Protein AF-A0A5D2SZA3-F1 (afdb_monomer)

Solvent-accessible surface area (backbone atoms only — not comparable to full-atom values): 7286 Å² total; per-residue (Å²): 141,76,56,63,71,67,66,59,89,46,61,44,97,90,65,47,81,53,80,78,88,71,80,92,53,82,92,40,56,54,78,82,86,80,70,71,86,89,81,53,76,88,58,101,64,64,63,93,63,54,77,73,48,45,74,41,39,91,89,46,64,66,38,30,79,65,59,54,63,55,94,83,50,43,66,43,63,57,54,66,72,57,50,54,48,42,27,72,75,69,71,48,80,79,82,78,74,56,69,76,64,52,56,69,60,69,79,107

Structure (mmCIF, N/CA/C/O backbone):
data_AF-A0A5D2SZA3-F1
#
_entry.id   AF-A0A5D2SZA3-F1
#
loop_
_atom_site.group_PDB
_atom_site.id
_atom_site.type_symbol
_atom_site.label_atom_id
_atom_site.label_alt_id
_atom_site.label_comp_id
_atom_site.label_asym_id
_atom_site.label_entity_id
_atom_site.label_seq_id
_atom_site.pdbx_PDB_ins_code
_atom_site.Cartn_x
_atom_site.Cartn_y
_atom_site.Cartn_z
_atom_site.occupancy
_atom_site.B_iso_or_equiv
_atom_site.auth_seq_id
_atom_site.auth_comp_id
_atom_site.auth_asym_id
_atom_site.auth_atom_id
_atom_site.pdbx_PDB_model_num
ATOM 1 N N . MET A 1 1 ? 27.869 -2.941 -8.866 1.00 60.62 1 MET A N 1
ATOM 2 C CA . MET A 1 1 ? 27.316 -4.027 -9.708 1.00 60.62 1 MET A CA 1
ATOM 3 C C . MET A 1 1 ? 25.965 -4.411 -9.127 1.00 60.62 1 MET A C 1
ATOM 5 O O . MET A 1 1 ? 25.926 -4.753 -7.960 1.00 60.62 1 MET A O 1
ATOM 9 N N . GLY A 1 2 ? 24.871 -4.260 -9.877 1.00 76.81 2 GLY A N 1
ATOM 10 C CA . GLY A 1 2 ? 23.501 -4.458 -9.386 1.00 76.81 2 GLY A CA 1
ATOM 11 C C . GLY A 1 2 ? 22.478 -4.400 -10.526 1.00 76.81 2 GLY A C 1
ATOM 12 O O . GLY A 1 2 ? 22.870 -4.454 -11.703 1.00 76.81 2 GLY A O 1
ATOM 13 N N . ILE A 1 3 ? 2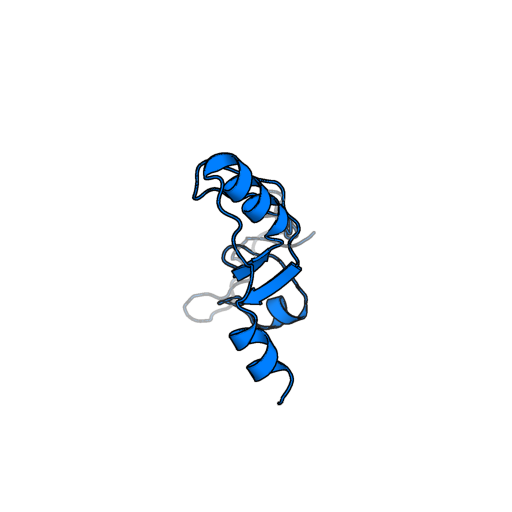1.192 -4.286 -10.175 1.00 84.81 3 ILE A N 1
ATOM 14 C CA . ILE A 1 3 ? 20.094 -4.033 -11.123 1.00 84.81 3 ILE A CA 1
ATOM 15 C C . ILE A 1 3 ? 20.410 -2.739 -11.890 1.00 84.81 3 ILE A C 1
ATOM 17 O O . ILE A 1 3 ? 20.889 -1.772 -11.300 1.00 84.81 3 ILE A O 1
ATOM 21 N N . SER A 1 4 ? 20.201 -2.736 -13.205 1.00 85.62 4 SER A N 1
ATOM 22 C CA . SER A 1 4 ? 20.501 -1.606 -14.093 1.00 85.62 4 SER A CA 1
ATOM 23 C C . SER A 1 4 ? 19.272 -1.287 -14.939 1.00 85.62 4 SER A C 1
ATOM 25 O O . SER A 1 4 ? 18.608 -2.207 -15.413 1.00 85.62 4 SER A O 1
ATOM 27 N N . HIS A 1 5 ? 18.968 -0.004 -15.122 1.00 86.56 5 HIS A N 1
ATOM 28 C CA . HIS A 1 5 ? 17.863 0.480 -15.957 1.00 86.56 5 HIS A CA 1
ATOM 29 C C . HIS A 1 5 ? 18.295 0.817 -17.398 1.00 86.56 5 HIS A C 1
ATOM 31 O O . HIS A 1 5 ? 17.512 1.374 -18.166 1.00 86.56 5 HIS A O 1
ATOM 37 N N . ASP A 1 6 ? 19.525 0.471 -17.792 1.00 84.88 6 ASP A N 1
ATOM 38 C CA . ASP A 1 6 ? 20.013 0.661 -19.159 1.00 84.88 6 ASP A CA 1
ATOM 39 C C . ASP A 1 6 ? 19.289 -0.257 -20.164 1.00 84.88 6 ASP A C 1
ATOM 41 O O . ASP A 1 6 ? 18.768 -1.311 -19.815 1.00 84.88 6 ASP A O 1
ATOM 45 N N . SER A 1 7 ? 19.267 0.114 -21.443 1.00 85.62 7 SER A N 1
ATOM 46 C CA . SER A 1 7 ? 18.635 -0.686 -22.504 1.00 85.62 7 SER A CA 1
ATOM 47 C C . SER A 1 7 ? 19.638 -1.458 -23.367 1.00 85.62 7 SER A C 1
ATOM 49 O O . SER A 1 7 ? 19.237 -2.073 -24.359 1.00 85.62 7 SER A O 1
ATOM 51 N N . MET A 1 8 ? 20.935 -1.446 -23.021 1.00 84.50 8 MET A N 1
ATOM 52 C CA . MET A 1 8 ? 21.988 -2.060 -23.844 1.00 84.50 8 MET A CA 1
ATOM 53 C C . MET A 1 8 ? 21.939 -3.587 -23.797 1.00 84.50 8 MET A C 1
ATOM 55 O O . MET A 1 8 ? 22.334 -4.239 -24.757 1.00 84.50 8 MET A O 1
ATOM 59 N N . HIS A 1 9 ? 21.421 -4.156 -22.705 1.00 84.38 9 HIS A N 1
ATOM 60 C CA . HIS A 1 9 ? 21.173 -5.593 -22.593 1.00 84.38 9 HIS A CA 1
ATOM 61 C C . HIS A 1 9 ? 19.919 -6.055 -23.363 1.00 84.38 9 HIS A C 1
ATOM 63 O O . HIS A 1 9 ? 19.752 -7.2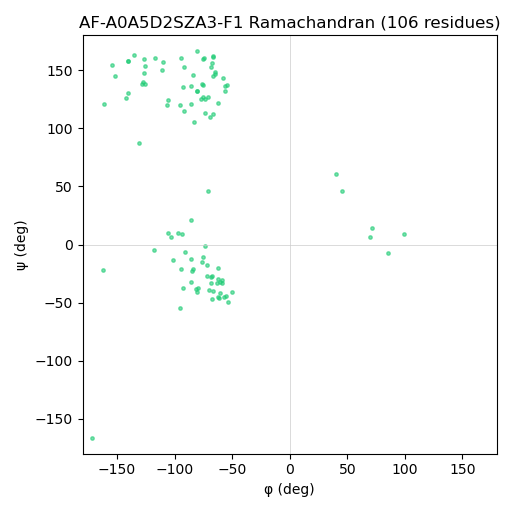52 -23.593 1.00 84.38 9 HIS A O 1
ATOM 69 N N . LYS A 1 10 ? 19.035 -5.131 -23.772 1.00 89.69 10 LYS A N 1
ATOM 70 C CA . LYS A 1 10 ? 17.827 -5.438 -24.555 1.00 89.69 10 LYS A CA 1
ATOM 71 C C . LYS A 1 10 ? 18.167 -5.525 -26.050 1.00 89.69 10 LYS A C 1
ATOM 73 O O . LYS A 1 10 ? 19.016 -4.781 -26.545 1.00 89.69 10 LYS A O 1
ATOM 78 N N . ARG A 1 11 ? 17.488 -6.412 -26.786 1.00 91.75 11 ARG A N 1
ATOM 79 C CA . ARG A 1 11 ? 17.639 -6.555 -28.250 1.00 91.75 11 ARG A CA 1
ATOM 80 C C . ARG A 1 11 ? 17.130 -5.315 -29.005 1.00 91.75 11 ARG A C 1
ATOM 82 O O . ARG A 1 11 ? 16.428 -4.473 -28.441 1.00 91.75 11 ARG A O 1
ATOM 89 N N . LEU A 1 12 ? 17.536 -5.174 -30.268 1.00 89.25 12 LEU A N 1
ATOM 90 C CA . LEU A 1 12 ? 16.954 -4.208 -31.211 1.00 89.25 12 LEU A CA 1
ATOM 91 C C . LEU A 1 12 ? 15.498 -4.582 -31.525 1.00 89.25 12 LEU A C 1
ATOM 93 O O . LEU A 1 12 ? 15.111 -5.734 -31.342 1.00 89.25 12 LEU A O 1
ATOM 97 N N . ALA A 1 13 ? 14.711 -3.632 -32.038 1.00 89.25 13 ALA A N 1
ATOM 98 C CA . ALA A 1 13 ? 13.337 -3.899 -32.479 1.00 89.25 13 ALA A CA 1
ATOM 99 C C . ALA A 1 13 ? 13.282 -4.970 -33.585 1.00 89.25 13 ALA A C 1
ATOM 101 O O . ALA A 1 13 ? 12.383 -5.799 -33.599 1.00 89.25 13 ALA A O 1
ATOM 102 N N . THR A 1 14 ? 14.310 -5.022 -34.438 1.00 93.38 14 THR A N 1
ATOM 103 C CA . THR A 1 14 ? 14.516 -6.064 -35.458 1.00 93.38 14 THR A CA 1
ATOM 104 C C . THR A 1 14 ? 14.971 -7.415 -34.884 1.00 93.38 14 THR A C 1
ATOM 106 O O . THR A 1 14 ? 15.210 -8.353 -35.632 1.00 93.38 14 THR A O 1
ATOM 109 N N . GLY A 1 15 ? 15.154 -7.531 -33.563 1.00 92.00 15 GLY A N 1
ATOM 110 C CA . GLY A 1 15 ? 15.604 -8.752 -32.885 1.00 92.00 15 GLY A CA 1
ATOM 111 C C . GLY A 1 15 ? 17.125 -8.944 -32.821 1.00 92.00 15 GLY A C 1
ATOM 112 O O . GLY A 1 15 ? 17.594 -9.836 -32.109 1.00 92.00 15 GLY A O 1
ATOM 113 N N . GLY A 1 16 ? 17.906 -8.089 -33.491 1.00 93.38 16 GLY A N 1
ATOM 114 C CA . GLY A 1 16 ? 19.371 -8.131 -33.474 1.00 93.38 16 GLY A CA 1
ATOM 115 C C . GLY A 1 16 ? 19.983 -7.849 -32.092 1.00 93.38 16 GLY A C 1
ATOM 116 O O . GLY A 1 16 ? 19.455 -7.065 -31.294 1.00 93.38 16 GLY A O 1
ATOM 117 N N . LYS A 1 17 ? 21.124 -8.483 -31.793 1.00 89.12 17 LYS A N 1
ATOM 118 C CA . LYS A 1 17 ? 21.870 -8.274 -30.540 1.00 89.12 17 LYS A CA 1
ATOM 119 C C . LYS A 1 17 ? 22.621 -6.937 -30.585 1.00 89.12 17 LYS A C 1
ATOM 121 O O . LYS A 1 17 ? 23.405 -6.700 -31.497 1.00 89.12 17 LYS A O 1
ATOM 126 N N . LYS A 1 18 ? 22.430 -6.080 -29.575 1.00 88.94 18 LYS A N 1
ATOM 127 C CA . LYS A 1 18 ? 23.209 -4.839 -29.419 1.00 88.94 18 LYS A CA 1
ATOM 128 C C . LYS A 1 18 ? 24.605 -5.148 -28.875 1.00 88.94 18 LYS A C 1
ATOM 130 O O . LYS A 1 18 ? 24.749 -5.945 -27.946 1.00 88.94 18 LYS A O 1
ATOM 135 N N . LYS A 1 19 ? 25.635 -4.494 -29.418 1.00 88.12 19 LYS A N 1
ATOM 136 C CA . LYS A 1 19 ? 27.000 -4.565 -28.878 1.00 88.12 19 LYS A CA 1
ATOM 137 C C . LYS A 1 19 ? 27.103 -3.686 -27.629 1.00 88.12 19 LYS A C 1
ATOM 139 O O . LYS A 1 19 ? 26.797 -2.496 -27.673 1.00 88.12 19 LYS A O 1
ATOM 144 N N . ALA A 1 20 ? 27.551 -4.264 -26.517 1.00 85.44 20 ALA A N 1
ATOM 145 C CA . ALA A 1 20 ? 27.847 -3.501 -25.309 1.00 85.44 20 ALA A CA 1
ATOM 146 C C . ALA A 1 20 ? 29.148 -2.708 -25.515 1.00 85.44 20 ALA A C 1
ATOM 148 O O . ALA A 1 20 ? 30.216 -3.294 -25.664 1.00 85.44 20 ALA A O 1
ATOM 149 N N . TRP A 1 21 ? 29.050 -1.380 -25.550 1.00 86.75 21 TRP A N 1
ATOM 150 C CA . TRP A 1 21 ? 30.177 -0.471 -25.814 1.00 86.75 21 TRP A CA 1
ATOM 151 C C . TRP A 1 21 ? 30.746 0.176 -24.544 1.00 86.75 21 TRP A C 1
ATOM 153 O O . TRP A 1 21 ? 31.834 0.743 -24.562 1.00 86.75 21 TRP A O 1
ATOM 163 N N . ARG A 1 22 ? 30.027 0.087 -23.420 1.00 88.38 22 ARG A N 1
ATOM 164 C CA . ARG A 1 22 ? 30.462 0.596 -22.114 1.00 88.38 22 ARG A CA 1
ATOM 165 C C . ARG A 1 22 ? 30.070 -0.356 -20.991 1.00 88.38 22 ARG A C 1
ATOM 167 O O . ARG A 1 22 ? 29.116 -1.123 -21.105 1.00 88.38 22 ARG A O 1
ATOM 174 N N . LYS A 1 23 ? 30.784 -0.250 -19.869 1.00 87.62 23 LYS A N 1
ATOM 175 C CA . LYS A 1 23 ? 30.427 -0.909 -18.603 1.00 87.62 23 LYS A CA 1
ATOM 176 C C . LYS A 1 23 ? 29.252 -0.183 -17.923 1.00 87.62 23 LYS A C 1
ATOM 178 O O . LYS A 1 23 ? 28.998 0.992 -18.202 1.00 87.62 23 LYS A O 1
ATOM 183 N N . LYS A 1 24 ? 28.561 -0.883 -17.012 1.00 87.19 24 LYS A N 1
ATOM 184 C CA . LYS A 1 24 ? 27.440 -0.352 -16.209 1.00 87.19 24 LYS A CA 1
ATOM 185 C C . LYS A 1 24 ? 27.852 0.923 -15.463 1.00 87.19 24 LYS A C 1
ATOM 187 O O . LYS A 1 24 ? 28.945 0.976 -14.900 1.00 87.19 24 LYS A O 1
ATOM 192 N N . ARG A 1 25 ? 26.981 1.937 -15.436 1.00 87.25 25 ARG A N 1
ATOM 193 C CA . ARG A 1 25 ? 27.263 3.241 -14.814 1.00 87.25 25 ARG A CA 1
ATOM 194 C C . ARG A 1 25 ? 26.427 3.459 -13.555 1.00 87.25 25 ARG A C 1
ATOM 196 O O . ARG A 1 25 ? 25.309 2.968 -13.450 1.00 87.25 25 ARG A O 1
ATOM 203 N N . LYS A 1 26 ? 26.970 4.228 -12.604 1.00 86.00 26 LYS A N 1
ATOM 204 C CA . LYS A 1 26 ? 26.331 4.507 -11.304 1.00 86.00 26 LYS A CA 1
ATOM 205 C C . LYS A 1 26 ? 24.976 5.218 -11.442 1.00 86.00 26 LYS A C 1
ATOM 207 O O . LYS A 1 26 ? 24.088 4.959 -10.641 1.00 86.00 26 LYS A O 1
ATOM 212 N N . TYR A 1 27 ? 24.810 6.061 -12.463 1.00 86.19 27 TYR A N 1
ATOM 213 C CA . TYR A 1 27 ? 23.585 6.833 -12.696 1.00 86.19 27 TYR A CA 1
ATOM 214 C C . TYR A 1 27 ? 22.411 6.011 -13.272 1.00 86.19 27 TYR A C 1
ATOM 216 O O . TYR A 1 27 ? 21.289 6.497 -13.277 1.00 86.19 27 TYR A O 1
ATOM 224 N N . GLU A 1 28 ? 22.631 4.765 -13.716 1.00 82.81 28 GLU A N 1
ATOM 225 C CA . GLU A 1 28 ? 21.575 3.856 -14.219 1.00 82.81 28 GLU A CA 1
ATOM 226 C C . GLU A 1 28 ? 21.228 2.741 -13.218 1.00 82.81 28 GLU A C 1
ATOM 228 O O . GLU A 1 28 ? 20.535 1.782 -13.560 1.00 82.81 28 GLU A O 1
ATOM 233 N N . LEU A 1 29 ? 2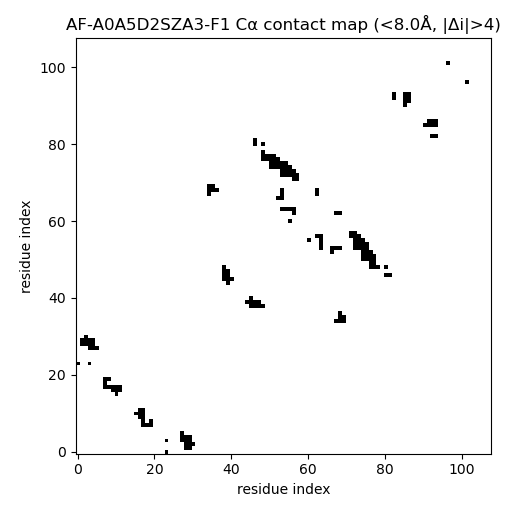1.736 2.819 -11.987 1.00 86.44 29 LEU A N 1
ATOM 234 C CA . LEU A 1 29 ? 21.551 1.769 -10.990 1.00 86.44 29 LEU A CA 1
ATOM 235 C C . LEU A 1 29 ? 20.093 1.727 -10.492 1.00 86.44 29 LEU A C 1
ATOM 237 O O . LEU A 1 29 ? 19.562 2.726 -10.009 1.00 86.44 29 LEU A O 1
ATOM 241 N N . GLY A 1 30 ? 19.470 0.551 -10.557 1.00 85.69 30 GLY A N 1
ATOM 242 C CA . GLY A 1 30 ? 18.177 0.271 -9.933 1.00 85.69 30 GLY A CA 1
ATOM 243 C C . GLY A 1 30 ? 18.301 -0.037 -8.436 1.00 85.69 30 GLY A C 1
ATOM 244 O O . GLY A 1 30 ? 19.386 -0.310 -7.919 1.00 85.69 30 GLY A O 1
ATOM 245 N N . ARG A 1 31 ? 17.167 -0.022 -7.729 1.00 85.88 31 ARG A N 1
ATOM 246 C CA . ARG A 1 31 ? 17.056 -0.358 -6.298 1.00 85.88 31 ARG A CA 1
ATOM 247 C C . ARG A 1 31 ? 15.992 -1.437 -6.085 1.00 85.88 31 ARG A C 1
ATOM 249 O O . ARG A 1 31 ? 15.137 -1.637 -6.943 1.00 85.88 31 ARG A O 1
ATOM 256 N N . GLN A 1 32 ? 16.056 -2.130 -4.949 1.00 82.06 32 GLN A N 1
ATOM 257 C CA . GLN A 1 32 ? 15.019 -3.078 -4.529 1.00 82.06 32 GLN A CA 1
ATOM 258 C C . GLN A 1 32 ? 13.717 -2.338 -4.176 1.00 82.06 32 GLN A C 1
ATOM 260 O O . GLN A 1 32 ? 13.748 -1.161 -3.811 1.00 82.06 32 GLN A O 1
ATOM 265 N N . SER A 1 33 ? 12.571 -3.010 -4.322 1.00 82.25 33 SER A N 1
ATOM 266 C CA . SER A 1 33 ? 11.260 -2.411 -4.057 1.00 82.25 33 SER A CA 1
ATOM 267 C C . SER A 1 33 ? 11.068 -2.092 -2.571 1.00 82.25 33 SER A C 1
ATOM 269 O O . SER A 1 33 ? 11.525 -2.826 -1.701 1.00 82.25 33 SER A O 1
ATOM 271 N N . ALA A 1 34 ? 10.365 -0.993 -2.283 1.00 73.94 34 ALA A N 1
ATOM 272 C CA . ALA A 1 34 ? 10.212 -0.461 -0.926 1.00 73.94 34 ALA A CA 1
ATOM 273 C C . ALA A 1 34 ? 9.052 -1.072 -0.106 1.00 73.94 34 ALA A C 1
ATOM 275 O O . ALA A 1 34 ? 8.990 -0.832 1.092 1.00 73.94 34 ALA A O 1
ATOM 276 N N . ASN A 1 35 ? 8.133 -1.826 -0.728 1.00 74.69 35 ASN A N 1
ATOM 277 C CA . ASN A 1 35 ? 6.978 -2.496 -0.093 1.00 74.69 35 ASN A CA 1
ATOM 278 C C . ASN A 1 35 ? 6.251 -1.653 1.001 1.00 74.69 35 ASN A C 1
ATOM 280 O O . ASN A 1 35 ? 6.222 -2.049 2.169 1.00 74.69 35 ASN A O 1
ATOM 284 N N . PRO A 1 36 ? 5.694 -0.472 0.661 1.00 50.41 36 PRO A N 1
ATOM 285 C CA . PRO A 1 36 ? 5.135 0.474 1.638 1.00 50.41 36 PRO A CA 1
ATOM 286 C C . PRO A 1 36 ? 3.774 0.046 2.241 1.00 50.41 36 PRO A C 1
ATOM 288 O O . PRO A 1 36 ? 3.046 -0.749 1.651 1.00 50.41 36 PRO A O 1
ATOM 291 N N . LYS A 1 37 ? 3.412 0.624 3.404 1.00 58.44 37 LYS A N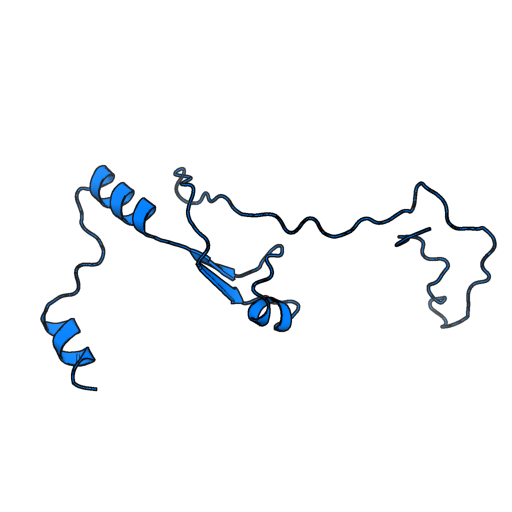 1
ATOM 292 C CA . LYS A 1 37 ? 2.150 0.407 4.161 1.00 58.44 37 LYS A CA 1
ATOM 293 C C . LYS A 1 37 ? 1.232 1.653 4.121 1.00 58.44 37 LYS A C 1
ATOM 295 O O . LYS A 1 37 ? 1.719 2.755 3.886 1.00 58.44 37 LYS A O 1
ATOM 300 N N . LEU A 1 38 ? -0.079 1.479 4.336 1.00 66.31 38 LEU A N 1
ATOM 301 C CA . LEU A 1 38 ? -1.146 2.420 3.921 1.00 66.31 38 LEU A CA 1
ATOM 302 C C . LEU A 1 38 ? -1.629 3.462 4.964 1.00 66.31 38 LEU A C 1
ATOM 304 O O . LEU A 1 38 ? -1.519 3.254 6.173 1.00 66.31 38 LEU A O 1
ATOM 308 N N . SER A 1 39 ? -2.270 4.532 4.449 1.00 61.53 39 SER A N 1
ATOM 309 C CA . SER A 1 39 ? -3.228 5.444 5.117 1.00 61.53 39 SER A CA 1
ATOM 310 C C . SER A 1 39 ? -4.386 5.816 4.153 1.00 61.53 39 SER A C 1
ATOM 312 O O . SER A 1 39 ? -4.234 5.681 2.938 1.00 61.53 39 SER A O 1
ATOM 314 N N . THR A 1 40 ? -5.549 6.245 4.671 1.00 54.56 40 THR A N 1
ATOM 315 C CA . THR A 1 40 ? -6.838 6.305 3.932 1.00 54.56 40 THR A CA 1
ATOM 316 C C . THR A 1 40 ? -7.523 7.675 3.997 1.00 54.56 40 THR A C 1
ATOM 318 O O . THR A 1 40 ? -7.611 8.247 5.074 1.00 54.56 40 THR A O 1
ATOM 321 N N . ASN A 1 41 ? -8.121 8.140 2.889 1.00 49.59 41 ASN A N 1
ATOM 322 C CA . ASN A 1 41 ? -9.071 9.267 2.848 1.00 49.59 41 ASN A CA 1
ATOM 323 C C . ASN A 1 41 ? -10.198 9.004 1.840 1.00 49.59 41 ASN A C 1
ATOM 325 O O . ASN A 1 41 ? -9.904 8.735 0.678 1.00 49.59 41 ASN A O 1
ATOM 329 N N . LYS A 1 42 ? -11.465 9.104 2.271 1.00 46.53 42 LYS A N 1
ATOM 330 C CA . LYS A 1 42 ? -12.651 9.199 1.382 1.00 46.53 42 LYS A CA 1
ATOM 331 C C . LYS A 1 42 ? -13.916 9.723 2.081 1.00 46.53 42 LYS A C 1
ATOM 333 O O . LYS A 1 42 ? -14.747 10.334 1.428 1.00 46.53 42 LYS A O 1
ATOM 338 N N . THR A 1 43 ? -13.989 9.619 3.402 1.00 51.22 43 THR A N 1
ATOM 339 C CA . THR A 1 43 ? -14.405 10.742 4.265 1.00 51.22 43 THR A CA 1
ATOM 340 C C . THR A 1 43 ? -13.101 11.448 4.656 1.00 51.22 43 THR A C 1
ATOM 342 O O . THR A 1 43 ? -12.069 10.769 4.667 1.00 51.22 43 THR A O 1
ATOM 345 N N . ALA A 1 44 ? -13.065 12.750 4.962 1.00 51.56 44 ALA A N 1
ATOM 346 C CA . ALA A 1 44 ? -11.835 13.412 5.445 1.00 51.56 44 ALA A CA 1
ATOM 347 C C . ALA A 1 44 ? -11.474 12.970 6.882 1.00 51.56 44 ALA A C 1
ATOM 349 O O . ALA A 1 44 ? -11.216 13.771 7.770 1.00 51.56 44 ALA A O 1
ATOM 350 N N . VAL A 1 45 ? -11.528 11.665 7.129 1.00 66.00 45 VAL A N 1
ATOM 351 C CA . VAL A 1 45 ? -11.243 11.004 8.386 1.00 66.00 45 VAL A CA 1
ATOM 352 C C . VAL A 1 45 ? -10.292 9.873 8.049 1.00 66.00 45 VAL A C 1
ATOM 354 O O . VAL A 1 45 ? -10.674 8.737 7.762 1.00 66.00 45 VAL A O 1
ATOM 357 N N . THR A 1 46 ? -9.011 10.221 8.052 1.00 76.12 46 THR A N 1
ATOM 358 C CA . THR A 1 46 ? -7.941 9.235 8.069 1.00 76.12 46 THR A CA 1
ATOM 359 C C . THR A 1 46 ? -7.869 8.633 9.462 1.00 76.12 46 THR A C 1
ATOM 361 O O . THR A 1 46 ? -7.682 9.350 10.444 1.00 76.12 46 THR A O 1
ATOM 364 N N . ARG A 1 47 ? -7.947 7.305 9.567 1.00 81.50 47 ARG A N 1
ATOM 365 C CA . ARG A 1 47 ? -7.572 6.594 10.796 1.00 81.50 47 ARG A CA 1
ATOM 366 C C . ARG A 1 47 ? -6.543 5.527 10.472 1.00 81.50 47 ARG A C 1
ATOM 368 O O . ARG A 1 47 ? -6.654 4.824 9.466 1.00 81.50 47 ARG A O 1
ATOM 375 N N . LYS A 1 48 ? -5.537 5.410 11.335 1.00 86.56 48 LYS A N 1
ATOM 376 C CA . LYS A 1 48 ? -4.523 4.362 11.240 1.00 86.56 48 LYS A CA 1
ATOM 377 C C . LYS A 1 48 ? -5.178 3.026 11.574 1.00 86.56 48 LYS A C 1
ATOM 379 O O . LYS A 1 48 ? -5.532 2.788 12.720 1.00 86.56 48 LYS A O 1
ATOM 384 N N . THR A 1 49 ? -5.339 2.177 10.573 1.00 86.69 49 THR A N 1
ATOM 385 C CA . THR A 1 49 ? -5.984 0.866 10.686 1.00 86.69 49 THR A CA 1
ATOM 386 C C . THR A 1 49 ? -5.001 -0.246 10.357 1.00 86.69 49 THR A C 1
ATOM 388 O O . THR A 1 49 ? -3.945 -0.016 9.762 1.00 86.69 49 THR A O 1
ATOM 391 N N . ARG A 1 50 ? -5.325 -1.464 10.795 1.00 90.06 50 ARG A N 1
ATOM 392 C CA . ARG A 1 50 ? -4.555 -2.658 10.446 1.00 90.06 50 ARG A CA 1
ATOM 393 C C . ARG A 1 50 ? -5.055 -3.210 9.116 1.00 90.06 50 ARG A C 1
ATOM 395 O O . ARG A 1 50 ? -6.262 -3.298 8.902 1.00 90.06 50 ARG A O 1
ATOM 402 N N . ILE A 1 51 ? -4.122 -3.591 8.253 1.00 89.38 51 ILE A N 1
ATOM 403 C CA . ILE A 1 51 ? -4.408 -4.365 7.042 1.00 89.38 51 ILE A CA 1
ATOM 404 C C . ILE A 1 51 ? -4.533 -5.828 7.470 1.00 89.38 51 ILE A C 1
ATOM 406 O O . ILE A 1 51 ? -3.703 -6.300 8.248 1.00 89.38 51 ILE A O 1
ATOM 410 N N . LEU A 1 52 ? -5.584 -6.504 7.011 1.00 91.62 52 LEU A N 1
ATOM 411 C CA . LEU A 1 52 ? -5.890 -7.889 7.363 1.00 91.62 52 LEU A CA 1
ATOM 412 C C . LEU A 1 52 ? -5.350 -8.854 6.310 1.00 91.62 52 LEU A C 1
ATOM 414 O O . LEU A 1 52 ? -4.587 -9.752 6.647 1.00 91.62 52 LEU A O 1
ATOM 418 N N . ASP A 1 53 ? -5.727 -8.652 5.049 1.00 90.44 53 ASP A N 1
ATOM 419 C CA . ASP A 1 53 ? -5.336 -9.537 3.954 1.00 90.44 53 ASP A CA 1
ATOM 420 C C . ASP A 1 53 ? -5.330 -8.802 2.609 1.00 90.44 53 ASP A C 1
ATOM 422 O O . ASP A 1 53 ? -6.055 -7.820 2.425 1.00 90.44 53 ASP A O 1
ATOM 426 N N . VAL A 1 54 ? -4.529 -9.297 1.668 1.00 90.44 54 VAL A N 1
ATOM 427 C CA . VAL A 1 54 ? -4.508 -8.845 0.272 1.00 90.44 54 VAL A CA 1
ATOM 428 C C . VAL A 1 54 ? -5.466 -9.735 -0.502 1.00 90.44 54 VAL A C 1
ATOM 430 O O . VAL A 1 54 ? -5.211 -10.923 -0.645 1.00 90.44 54 VAL A O 1
ATOM 433 N N . VAL A 1 55 ? -6.560 -9.184 -1.024 1.00 92.50 55 VAL A N 1
ATOM 434 C CA . VAL A 1 55 ? -7.631 -9.978 -1.655 1.00 92.50 55 VAL A CA 1
ATOM 435 C C . VAL A 1 55 ? -7.413 -10.111 -3.159 1.00 92.50 55 VAL A C 1
ATOM 437 O O . VAL A 1 55 ? -7.689 -11.155 -3.749 1.00 92.50 55 VAL A O 1
ATOM 440 N N . TYR A 1 56 ? -6.918 -9.055 -3.807 1.00 92.38 56 TYR A N 1
ATOM 441 C CA . TYR A 1 56 ? -6.768 -9.045 -5.257 1.00 92.38 56 TYR A CA 1
ATOM 442 C C . TYR A 1 56 ? -5.638 -8.137 -5.743 1.00 92.38 56 TYR A C 1
ATOM 444 O O . TYR A 1 56 ? -5.403 -7.044 -5.229 1.00 92.38 56 TYR A O 1
ATOM 452 N N . ASN A 1 57 ? -4.978 -8.574 -6.815 1.00 92.50 57 ASN A N 1
ATOM 453 C CA . ASN A 1 57 ? -4.050 -7.766 -7.592 1.00 92.50 57 ASN A CA 1
ATOM 454 C C . ASN A 1 57 ? -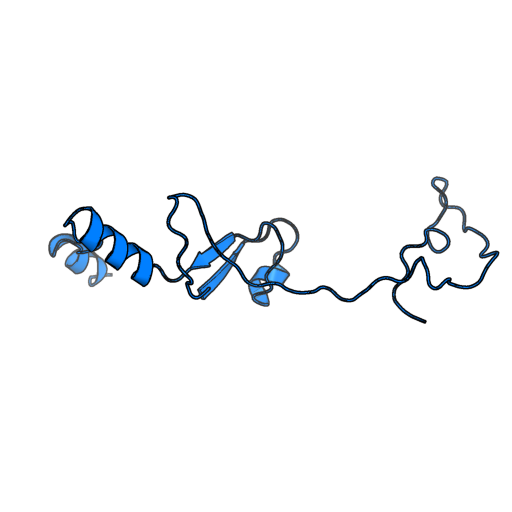4.240 -8.066 -9.085 1.00 92.50 57 ASN A C 1
ATOM 456 O O . ASN A 1 57 ? -4.216 -9.229 -9.488 1.00 92.50 57 ASN A O 1
ATOM 460 N N . ALA A 1 58 ? -4.386 -7.020 -9.903 1.00 90.06 58 ALA A N 1
ATOM 461 C CA . ALA A 1 58 ? -4.631 -7.156 -11.338 1.00 90.06 58 ALA A CA 1
ATOM 462 C C . ALA A 1 58 ? -3.441 -7.731 -12.122 1.00 90.06 58 ALA A C 1
ATOM 464 O O . ALA A 1 58 ? -3.635 -8.430 -13.111 1.00 90.06 58 ALA A O 1
ATOM 465 N N . SER A 1 59 ? -2.208 -7.443 -11.699 1.00 88.38 59 SER A N 1
ATOM 466 C CA . SER A 1 59 ? -1.011 -7.779 -12.478 1.00 88.38 59 SER A CA 1
ATOM 467 C C . SER A 1 59 ? -0.504 -9.196 -12.223 1.00 88.38 59 SER A C 1
ATOM 469 O O . SER A 1 59 ? 0.103 -9.797 -13.106 1.00 88.38 59 SER A O 1
ATOM 471 N N . ASN A 1 60 ? -0.669 -9.719 -11.004 1.00 89.94 60 ASN A N 1
ATOM 472 C CA . ASN A 1 60 ? -0.156 -11.039 -10.640 1.00 89.94 60 ASN A CA 1
ATOM 473 C C . ASN A 1 60 ? -0.852 -11.595 -9.387 1.00 89.94 60 ASN A C 1
ATOM 475 O O . ASN A 1 60 ? -0.728 -11.034 -8.298 1.00 89.94 60 ASN A O 1
ATOM 479 N N . SER A 1 61 ? -1.498 -12.756 -9.520 1.00 90.25 61 SER A N 1
ATOM 480 C CA . SER A 1 61 ? -2.193 -13.443 -8.423 1.00 90.25 61 SER A CA 1
ATOM 481 C C . SER A 1 61 ? -1.258 -14.074 -7.385 1.00 90.25 61 SER A C 1
ATOM 483 O O . SER A 1 61 ? -1.680 -14.332 -6.261 1.00 90.25 61 SER A O 1
ATOM 485 N N . LYS A 1 62 ? 0.031 -14.285 -7.691 1.00 89.38 62 LYS A N 1
ATOM 486 C CA . LYS A 1 62 ? 1.008 -14.752 -6.689 1.00 89.38 62 LYS A CA 1
ATOM 487 C C . LYS A 1 62 ? 1.183 -13.750 -5.548 1.00 89.38 62 LYS A C 1
ATOM 489 O O . LYS A 1 62 ? 1.428 -14.170 -4.428 1.00 89.38 62 LYS A O 1
ATOM 494 N N . LEU A 1 63 ? 1.002 -12.458 -5.821 1.00 88.12 63 LEU A N 1
ATOM 495 C CA . LEU A 1 63 ? 1.137 -11.388 -4.828 1.00 88.12 63 LEU A CA 1
ATOM 496 C C . LEU A 1 63 ? 0.032 -11.427 -3.767 1.00 88.12 63 LEU A C 1
ATOM 498 O O . LEU A 1 63 ? 0.266 -11.028 -2.633 1.00 88.12 63 LEU A O 1
ATOM 502 N N . VAL A 1 64 ? -1.143 -11.945 -4.133 1.00 89.44 64 VAL A N 1
ATOM 503 C CA . VAL A 1 64 ? -2.250 -12.230 -3.208 1.00 89.44 64 VAL A CA 1
ATOM 504 C C . VAL A 1 64 ? -1.839 -13.370 -2.273 1.00 89.44 64 VAL A C 1
ATOM 506 O O . VAL A 1 64 ? -1.917 -13.243 -1.059 1.00 89.44 64 VAL A O 1
ATOM 509 N N . ARG A 1 65 ? -1.274 -14.452 -2.829 1.00 89.88 65 ARG A N 1
ATOM 510 C CA . ARG A 1 65 ? -0.826 -15.627 -2.054 1.00 89.88 65 ARG A CA 1
ATOM 511 C C . ARG A 1 65 ? 0.293 -15.307 -1.064 1.00 89.88 65 ARG A C 1
ATOM 513 O O . ARG A 1 65 ? 0.375 -15.936 -0.019 1.00 89.88 65 ARG A O 1
ATOM 520 N N . THR A 1 66 ? 1.165 -14.362 -1.405 1.00 92.81 66 THR A N 1
ATOM 521 C CA . THR A 1 66 ? 2.294 -13.946 -0.560 1.00 92.81 66 THR A CA 1
ATOM 522 C C . THR A 1 66 ? 1.993 -12.702 0.277 1.00 92.81 66 THR A C 1
ATOM 524 O O . THR A 1 66 ? 2.926 -12.128 0.834 1.00 92.81 66 THR A O 1
ATOM 527 N N . GLN A 1 67 ? 0.735 -12.244 0.323 1.00 88.69 67 GLN A N 1
ATOM 528 C CA . GLN A 1 67 ? 0.306 -11.020 1.016 1.00 88.69 67 GLN A CA 1
ATOM 529 C C . GLN A 1 67 ? 1.231 -9.817 0.753 1.00 88.69 67 GLN A C 1
ATOM 531 O O . GLN A 1 67 ? 1.674 -9.104 1.653 1.00 88.69 67 GLN A O 1
ATOM 536 N N . THR A 1 68 ? 1.583 -9.609 -0.517 1.00 90.12 68 THR A N 1
ATOM 537 C CA . THR A 1 68 ? 2.514 -8.559 -0.938 1.00 90.12 68 THR A CA 1
ATOM 538 C C . THR A 1 68 ? 1.764 -7.310 -1.380 1.00 90.12 68 THR A C 1
ATOM 540 O O . THR A 1 68 ? 1.017 -7.328 -2.359 1.00 90.12 68 THR A O 1
ATOM 543 N N . LEU A 1 69 ? 2.029 -6.197 -0.699 1.00 88.19 69 LEU A N 1
ATOM 544 C CA . LEU A 1 69 ? 1.386 -4.914 -0.967 1.00 88.19 69 LEU A CA 1
ATOM 545 C C . LEU A 1 69 ? 2.102 -4.147 -2.077 1.00 88.19 69 LEU A C 1
ATOM 547 O O . LEU A 1 69 ? 3.283 -3.806 -1.985 1.00 88.19 69 LEU A O 1
ATOM 551 N N . LEU A 1 70 ? 1.351 -3.847 -3.130 1.00 87.00 70 LEU A N 1
ATOM 552 C CA . LEU A 1 70 ? 1.792 -3.075 -4.284 1.00 87.00 70 LEU A CA 1
ATOM 553 C C . LEU A 1 70 ? 0.716 -2.055 -4.657 1.00 87.00 70 LEU A C 1
ATOM 555 O O . LEU A 1 70 ? -0.444 -2.159 -4.261 1.00 87.00 70 LEU A O 1
ATOM 559 N N . LYS A 1 71 ? 1.097 -1.047 -5.445 1.00 81.94 71 LYS A N 1
ATOM 560 C CA . LYS A 1 71 ? 0.156 -0.023 -5.909 1.00 81.94 71 LYS A CA 1
ATOM 561 C C . LYS A 1 71 ? -1.009 -0.693 -6.651 1.00 81.94 71 LYS A C 1
ATOM 563 O O . LYS A 1 71 ? -0.767 -1.486 -7.557 1.00 81.94 71 LYS A O 1
ATOM 568 N N . ARG A 1 72 ? -2.244 -0.296 -6.312 1.00 84.25 72 ARG A N 1
ATOM 569 C CA . ARG A 1 72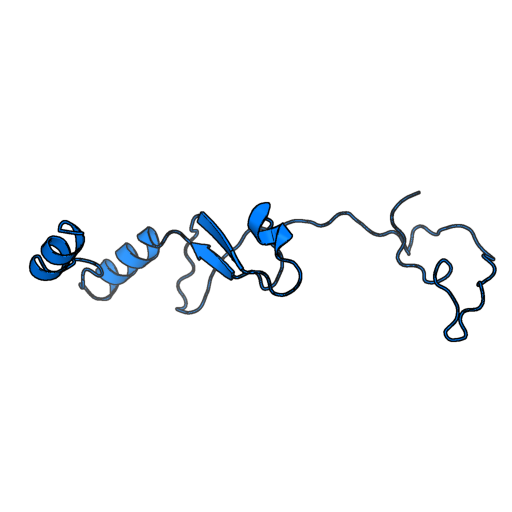 ? -3.510 -0.818 -6.873 1.00 84.25 72 ARG A CA 1
ATOM 570 C C . ARG A 1 72 ? -3.893 -2.244 -6.438 1.00 84.25 72 ARG A C 1
ATOM 572 O O . ARG A 1 72 ? -4.780 -2.822 -7.060 1.00 84.25 72 ARG A O 1
ATOM 579 N N . ALA A 1 73 ? -3.264 -2.804 -5.404 1.00 88.56 73 ALA A N 1
ATOM 580 C CA . ALA A 1 73 ? -3.823 -3.972 -4.724 1.00 88.56 73 ALA A CA 1
ATOM 581 C C . ALA A 1 73 ? -5.155 -3.605 -4.041 1.00 88.56 73 ALA A C 1
ATOM 583 O O . ALA A 1 73 ? -5.363 -2.453 -3.651 1.00 88.56 73 ALA A O 1
ATOM 584 N N . ILE A 1 74 ? -6.066 -4.573 -3.963 1.00 89.81 74 ILE A N 1
ATOM 585 C CA . ILE A 1 74 ? -7.321 -4.467 -3.219 1.00 89.81 74 ILE A CA 1
ATOM 586 C C . ILE A 1 74 ? -7.168 -5.324 -1.969 1.00 89.81 74 ILE A C 1
ATOM 588 O O . ILE A 1 74 ? -6.975 -6.538 -2.065 1.00 89.81 74 ILE A O 1
ATOM 592 N N . ASP A 1 75 ? -7.296 -4.679 -0.816 1.00 89.75 75 ASP A N 1
ATOM 593 C CA . ASP A 1 75 ? -6.975 -5.253 0.486 1.00 89.75 75 ASP A CA 1
ATOM 594 C C . ASP A 1 75 ? -8.169 -5.147 1.440 1.00 89.75 75 ASP A C 1
ATOM 596 O O . ASP A 1 75 ? -9.001 -4.240 1.338 1.00 89.75 75 ASP A O 1
ATOM 600 N N . GLN A 1 76 ? -8.234 -6.060 2.405 1.00 89.88 76 GLN A N 1
ATOM 601 C CA . GLN A 1 76 ? -9.180 -6.011 3.509 1.00 89.88 76 GLN A CA 1
ATOM 602 C C . GLN A 1 76 ? -8.552 -5.292 4.710 1.00 89.88 76 GLN A C 1
ATOM 604 O O . GLN A 1 76 ? -7.401 -5.539 5.071 1.00 89.88 76 GLN A O 1
ATOM 609 N N . VAL A 1 77 ? -9.311 -4.401 5.350 1.00 90.00 77 VAL A N 1
ATOM 610 C CA . VAL A 1 77 ? -8.839 -3.535 6.443 1.00 90.00 77 VAL A CA 1
ATOM 611 C C . VAL A 1 77 ? -9.747 -3.675 7.665 1.00 90.00 77 VAL A C 1
ATOM 613 O O . VAL A 1 77 ? -10.952 -3.887 7.532 1.00 90.00 77 VAL A O 1
ATOM 616 N N . ASP A 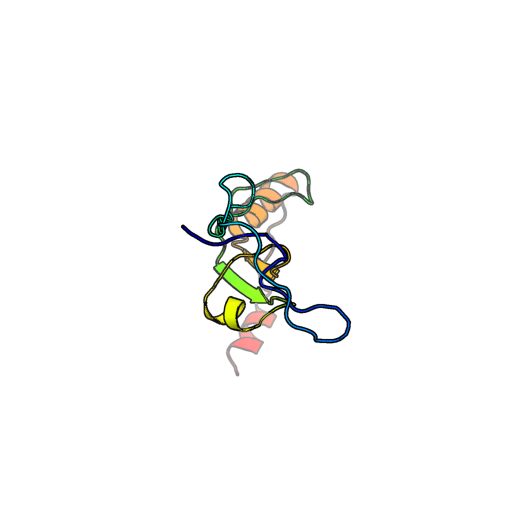1 78 ? -9.167 -3.543 8.858 1.00 89.44 78 ASP A N 1
ATOM 617 C CA . ASP A 1 78 ? -9.898 -3.507 10.126 1.00 89.44 78 ASP A CA 1
ATOM 618 C C . ASP A 1 78 ? -10.849 -2.296 10.187 1.00 89.44 78 ASP A C 1
ATOM 620 O O . ASP A 1 78 ? -10.430 -1.139 10.081 1.00 89.44 78 ASP A O 1
ATOM 624 N N . ALA A 1 79 ? -12.141 -2.569 10.371 1.00 86.06 79 ALA A N 1
ATOM 625 C CA . ALA A 1 79 ? -13.197 -1.564 10.355 1.00 86.06 79 ALA A CA 1
ATOM 626 C C . ALA A 1 79 ? -13.511 -0.956 11.735 1.00 86.06 79 ALA A C 1
ATOM 628 O O . ALA A 1 79 ? -14.297 -0.008 11.808 1.00 86.06 79 ALA A O 1
ATOM 629 N N . ALA A 1 80 ? -12.926 -1.463 12.830 1.00 85.31 80 ALA A N 1
ATOM 630 C CA . ALA A 1 80 ? -13.323 -1.097 14.196 1.00 85.31 80 ALA A CA 1
ATOM 631 C C . ALA A 1 80 ? -13.277 0.420 14.454 1.00 85.31 80 ALA A C 1
ATOM 633 O O . ALA A 1 80 ? -14.229 1.008 14.972 1.00 85.31 80 ALA A O 1
ATOM 634 N N . LEU A 1 81 ? -12.204 1.075 14.005 1.00 88.06 81 LEU A N 1
ATOM 635 C CA . LEU A 1 81 ? -12.003 2.516 14.186 1.00 88.06 81 LEU A CA 1
ATOM 636 C C . LEU A 1 81 ? -12.993 3.374 13.387 1.00 88.06 81 LEU A C 1
ATOM 638 O O . LEU A 1 81 ? -13.289 4.504 13.786 1.00 88.06 81 LEU A O 1
ATOM 642 N N . PHE A 1 82 ? -13.508 2.849 12.275 1.00 84.31 82 PHE A N 1
ATOM 643 C CA . PHE A 1 82 ? -14.523 3.519 11.465 1.00 84.31 82 PHE A CA 1
ATOM 644 C C . PHE A 1 82 ? -15.922 3.315 12.045 1.00 84.31 82 PHE A C 1
ATOM 646 O O . PHE A 1 82 ? -16.701 4.263 12.090 1.00 84.31 82 PHE A O 1
ATOM 653 N N . LYS A 1 83 ? -16.216 2.122 12.578 1.00 84.06 83 LYS A N 1
ATOM 654 C CA . LYS A 1 83 ? -17.470 1.850 13.290 1.00 84.06 83 LYS A CA 1
ATOM 655 C C . LYS A 1 83 ? -17.617 2.744 14.528 1.00 84.06 83 LYS A C 1
ATOM 657 O O . LYS A 1 83 ? -18.662 3.359 14.715 1.00 84.06 83 LYS A O 1
ATOM 662 N N . GLN A 1 84 ? -16.558 2.869 15.332 1.00 85.25 84 GLN A N 1
ATOM 663 C CA . GLN A 1 84 ? -16.552 3.757 16.498 1.00 85.25 84 GLN A CA 1
ATOM 664 C C . GLN A 1 84 ? -16.732 5.226 16.101 1.00 85.25 84 GLN A C 1
ATOM 666 O O . GLN A 1 84 ? -17.512 5.940 16.723 1.00 85.25 84 GLN A O 1
ATOM 671 N N . TRP A 1 85 ? -16.020 5.675 15.063 1.00 86.12 85 TRP A N 1
ATOM 672 C CA . TRP A 1 85 ? -16.142 7.044 14.561 1.00 86.12 85 TRP A CA 1
ATOM 673 C C . TRP A 1 85 ? -17.581 7.370 14.157 1.00 86.12 85 TRP A C 1
ATOM 675 O O . TRP A 1 85 ? -18.110 8.412 14.524 1.00 86.12 85 TRP A O 1
ATOM 685 N N . TYR A 1 86 ? -18.220 6.455 13.432 1.00 84.62 86 TYR A N 1
ATOM 686 C CA . TYR A 1 86 ? -19.574 6.647 12.939 1.00 84.62 86 TYR A CA 1
ATOM 687 C C . TYR A 1 86 ? -20.603 6.707 14.073 1.00 84.62 86 TYR A C 1
ATOM 689 O O . TYR A 1 86 ? -21.482 7.564 14.053 1.00 84.62 86 TYR A O 1
ATOM 697 N N . LEU A 1 87 ? -20.448 5.860 15.097 1.00 85.94 87 LEU A N 1
ATOM 698 C CA . LEU A 1 87 ? -21.275 5.910 16.303 1.00 85.94 87 LEU A CA 1
ATOM 699 C C . LEU A 1 87 ? -21.133 7.254 17.028 1.00 85.94 87 LEU A C 1
ATOM 701 O O . LEU A 1 87 ? -22.124 7.815 17.473 1.00 85.94 87 LEU A O 1
ATOM 705 N N . GLN A 1 88 ? -19.914 7.789 17.126 1.00 86.44 88 GLN A N 1
ATOM 706 C CA . GLN A 1 88 ? -19.669 9.085 17.764 1.00 86.44 88 GLN A CA 1
ATOM 707 C C . GLN A 1 88 ? -20.218 10.259 16.945 1.00 86.44 88 GLN A C 1
ATOM 709 O O . GLN A 1 88 ? -20.745 11.202 17.523 1.00 86.44 88 GLN A O 1
ATOM 714 N N . HIS A 1 89 ? -20.101 10.212 15.616 1.00 83.81 89 HIS A N 1
ATOM 715 C CA . HIS A 1 89 ? -20.535 11.312 14.752 1.00 83.81 89 HIS A CA 1
ATOM 716 C C . HIS A 1 89 ? -22.039 11.344 14.495 1.00 83.81 89 HIS A C 1
ATOM 718 O O . HIS A 1 89 ? -22.608 12.426 14.396 1.00 83.81 89 HIS A O 1
ATOM 724 N N . TYR A 1 90 ? -22.670 10.179 14.354 1.00 85.19 90 TYR A N 1
ATOM 725 C CA . TYR A 1 90 ? -24.072 10.070 13.943 1.00 85.19 90 TYR A CA 1
ATOM 726 C C . TYR A 1 90 ? -24.968 9.414 14.998 1.00 85.19 90 TYR A C 1
ATOM 728 O O . TYR A 1 90 ? -26.172 9.316 14.787 1.00 85.19 90 TYR A O 1
ATOM 736 N N . GLY A 1 91 ? -24.411 8.926 16.111 1.00 85.44 91 GLY A N 1
ATOM 737 C CA . GLY A 1 91 ? -25.177 8.259 17.170 1.00 85.44 91 GLY A CA 1
ATOM 738 C C . GLY A 1 91 ? -25.734 6.883 16.789 1.00 85.44 91 GLY A C 1
ATOM 739 O O . GLY A 1 91 ? -26.481 6.294 17.566 1.00 85.44 91 GLY A O 1
ATOM 740 N N . LEU A 1 92 ? -25.391 6.349 15.611 1.00 83.25 92 LEU A N 1
ATOM 741 C CA . LEU A 1 92 ? -25.956 5.109 15.077 1.00 83.25 92 LEU A CA 1
ATOM 742 C C . LEU A 1 92 ? -24.952 3.948 15.169 1.00 83.25 92 LEU A C 1
ATOM 744 O O . LEU A 1 92 ? -23.844 4.026 14.633 1.00 83.25 92 LEU A O 1
ATOM 748 N N . ASP A 1 93 ? -25.346 2.843 15.809 1.00 79.75 93 ASP A N 1
ATOM 749 C CA . ASP A 1 93 ? -24.521 1.629 15.886 1.00 79.75 93 ASP A CA 1
ATOM 750 C C . ASP A 1 93 ? -24.690 0.760 14.631 1.00 79.75 93 ASP A C 1
ATOM 752 O O . ASP A 1 93 ? -25.693 0.069 14.436 1.00 79.75 93 ASP A O 1
ATOM 756 N N . ILE A 1 94 ? -23.677 0.778 13.768 1.00 77.19 94 ILE A N 1
ATOM 757 C CA . ILE A 1 94 ? -23.638 -0.025 12.543 1.00 77.19 94 ILE A CA 1
ATOM 758 C C . ILE A 1 94 ? -23.209 -1.465 12.841 1.00 77.19 94 ILE A C 1
ATOM 760 O O . ILE A 1 94 ? -22.185 -1.716 13.474 1.00 77.19 94 ILE A O 1
ATOM 764 N N . GLY A 1 95 ? -23.933 -2.446 12.305 1.00 70.81 95 GLY A N 1
ATOM 765 C CA . GLY A 1 95 ? -23.515 -3.854 12.319 1.00 70.81 95 GLY A CA 1
ATOM 766 C C . GLY A 1 95 ? -24.135 -4.735 13.408 1.00 70.81 95 GLY A C 1
ATOM 767 O O . GLY A 1 95 ? -23.737 -5.895 13.526 1.00 70.81 95 GLY A O 1
ATOM 768 N N . ARG A 1 96 ? -25.136 -4.254 14.161 1.00 72.25 96 ARG A N 1
ATOM 769 C CA . ARG A 1 96 ? -26.061 -5.154 14.871 1.00 72.25 96 ARG A CA 1
ATOM 770 C C . ARG A 1 96 ? -26.894 -5.911 13.829 1.00 72.25 96 ARG A C 1
ATOM 772 O O . ARG A 1 96 ? -27.686 -5.310 13.111 1.00 72.25 96 ARG A O 1
ATOM 779 N N . LYS A 1 97 ? -26.692 -7.226 13.705 1.00 61.16 97 LYS A N 1
ATOM 780 C CA . LYS A 1 97 ? -27.576 -8.078 12.892 1.00 61.16 97 LYS A CA 1
A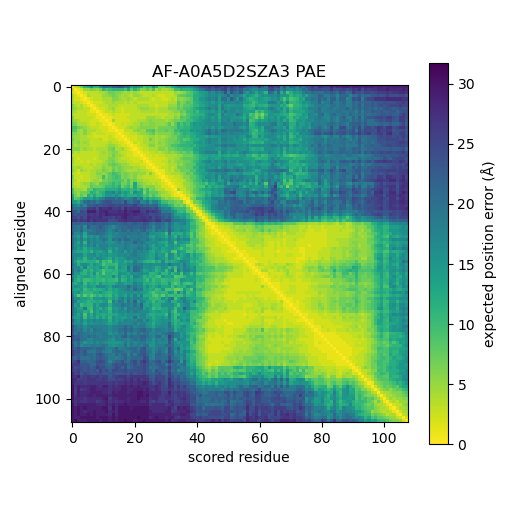TOM 781 C C . LYS A 1 97 ? -28.879 -8.307 13.654 1.00 61.16 97 LYS A C 1
ATOM 783 O O . LYS A 1 97 ? -28.830 -8.579 14.851 1.00 61.16 97 LYS A O 1
ATOM 788 N N . SER A 1 98 ? -30.018 -8.238 12.964 1.00 58.72 98 SER A N 1
ATOM 789 C CA . SER A 1 98 ? -31.298 -8.665 13.536 1.00 58.72 98 SER A CA 1
ATOM 790 C C . SER A 1 98 ? -31.210 -10.132 13.972 1.00 58.72 98 SER A C 1
ATOM 792 O O . SER A 1 98 ? -30.569 -10.942 13.291 1.00 58.72 98 SER A O 1
ATOM 794 N N . SER A 1 99 ? -31.862 -10.482 15.083 1.00 57.53 99 SER A N 1
ATOM 795 C CA . SER A 1 99 ? -31.930 -11.856 15.613 1.00 57.53 99 SER A CA 1
ATOM 796 C C . SER A 1 99 ? -32.355 -12.865 14.537 1.00 57.53 99 SER A C 1
ATOM 798 O O . SER A 1 99 ? -31.713 -13.899 14.358 1.00 57.53 99 SER A O 1
ATOM 800 N N . SER A 1 100 ? -33.327 -12.486 13.702 1.00 56.06 100 SER A N 1
ATOM 801 C CA . SER A 1 100 ? -33.821 -13.278 12.565 1.00 56.06 100 SER A CA 1
ATOM 802 C C . SER A 1 100 ? -32.758 -13.645 11.518 1.00 56.06 100 SER A C 1
ATOM 804 O O . SER A 1 100 ? -32.841 -14.695 10.879 1.00 56.06 100 SER A O 1
ATOM 806 N N . SER A 1 101 ? -31.737 -12.806 11.330 1.00 57.94 101 SER A N 1
ATOM 807 C CA . SER A 1 101 ? -30.668 -13.041 10.351 1.00 57.94 101 SER A CA 1
ATOM 808 C C . SER A 1 101 ? -29.551 -13.940 10.893 1.00 57.94 101 SER A C 1
ATOM 810 O O . SER A 1 101 ? -28.789 -14.508 10.107 1.00 57.94 101 SER A O 1
ATOM 812 N N . GLN A 1 102 ? -29.415 -14.056 12.221 1.00 59.19 102 GLN A N 1
ATOM 813 C CA . GLN A 1 102 ? -28.431 -14.943 12.852 1.00 59.19 102 GLN A CA 1
ATOM 814 C C . GLN A 1 102 ? -28.911 -16.395 12.898 1.00 59.19 102 GLN A C 1
ATOM 816 O O . GLN A 1 102 ? -28.125 -17.286 12.577 1.00 59.19 102 GLN A O 1
ATOM 821 N N . GLU A 1 103 ? -30.192 -16.615 13.207 1.00 60.59 103 GLU A N 1
ATOM 822 C CA . GLU A 1 103 ? -30.843 -17.935 13.219 1.00 60.59 103 GL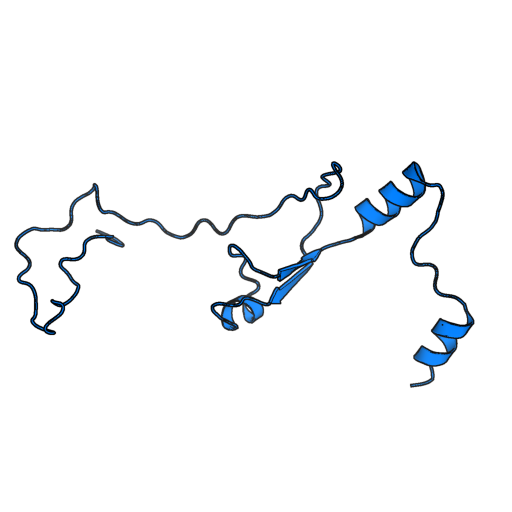U A CA 1
ATOM 823 C C . GLU A 1 103 ? -30.652 -18.660 11.871 1.00 60.59 103 GLU A C 1
ATOM 825 O O . GLU A 1 103 ? -30.119 -19.767 11.801 1.00 60.59 103 GLU A O 1
ATOM 830 N N . ARG A 1 104 ? -30.947 -17.963 10.760 1.00 59.00 104 ARG A N 1
ATOM 831 C CA . ARG A 1 104 ? -30.841 -18.489 9.382 1.00 59.00 104 ARG A CA 1
ATOM 832 C C . ARG A 1 104 ? -29.424 -18.887 8.955 1.00 59.00 104 ARG A C 1
ATOM 834 O O . ARG A 1 104 ? -29.279 -19.619 7.982 1.00 59.00 104 ARG A O 1
ATOM 841 N N . ARG A 1 105 ? -28.378 -18.387 9.625 1.00 54.59 105 ARG A N 1
ATOM 842 C CA . ARG A 1 105 ? -26.970 -18.719 9.324 1.00 54.59 105 ARG A CA 1
ATOM 843 C C . ARG A 1 105 ? -26.415 -19.860 10.170 1.00 54.59 105 ARG A C 1
ATOM 845 O O . ARG A 1 105 ? -25.407 -20.418 9.764 1.00 54.59 105 ARG A O 1
ATOM 852 N N . ARG A 1 106 ? -27.014 -20.160 11.328 1.00 58.81 106 ARG A N 1
ATOM 853 C CA . ARG A 1 106 ? -26.602 -21.273 12.202 1.00 58.81 106 ARG A CA 1
ATOM 854 C C . ARG A 1 106 ? -27.227 -22.610 11.801 1.00 58.81 106 ARG A C 1
ATOM 856 O O . ARG A 1 106 ? -26.660 -23.641 12.125 1.00 58.81 106 ARG A O 1
ATOM 863 N N . GLY A 1 107 ? -28.355 -22.588 11.092 1.00 55.78 107 GLY A N 1
ATOM 864 C CA . GLY A 1 107 ? -29.025 -23.786 10.570 1.00 55.78 107 GLY A CA 1
ATOM 865 C C . GLY A 1 107 ? -28.514 -24.289 9.212 1.00 55.78 107 GLY A C 1
ATOM 866 O O . GLY A 1 107 ? -29.271 -24.948 8.507 1.00 55.78 107 GLY A O 1
ATOM 867 N N . ARG A 1 108 ? -27.289 -23.936 8.805 1.00 45.31 108 ARG A N 1
ATOM 868 C CA . ARG A 1 108 ? -26.619 -24.445 7.597 1.00 45.31 108 ARG A CA 1
ATOM 869 C C . ARG A 1 108 ? -25.264 -25.024 7.952 1.00 45.31 108 ARG A C 1
ATOM 871 O O . ARG A 1 108 ? -24.570 -24.369 8.760 1.00 45.31 108 ARG A O 1
#

Sequence (108 aa):
MGISHDSMHKRLATGGKKKAWRKKRKYELGRQSANPKLSTNKTAVTRKTRILDVVYNASNSKLVRTQTLLKRAIDQVDAALFKQWYLQHYGLDIGRKSSSSQERRRGR

Organism: Gossypium mustelinum (NCBI:txid34275)

Radius of gyration: 24.47 Å; Cα contacts (8 Å, |Δi|>4): 98; chains: 1; bounding box: 64×38×53 Å

pLDDT: mean 80.07, std 13.13, range [45.31, 93.38]

Secondary structure (DSSP, 8-state):
---B--STTSPPTTSPPPP--S---GGGB------------SSS------EEEEEE-SS-THHHHTT---TT-EEEE--HHHHHHHHHHH---TT---HHHHHHHH--

InterPro domains:
  IPR001047 Small ribosomal subunit protein eS8 [PTHR10394] (43-101)
  IPR018283 Small ribosomal subunit protein eS8, conserved site [PS01193] (11-30)
  IPR022309 Ribosomal protein eS8/ribosomal biogenesis NSA2 [PF01201] (39-81)

Foldseek 3Di:
DADFQDCQCPADPVRHHHDDPDDGDPVRHDDDDPQDDDWDDDPNDIDDWDWDAFDDDPPDCVCRVVRGDDPPTDTDIDCPVVQVVCCVPPVDRPDPDDPVVVVVVVVD

Nearest PDB structures (foldseek):
  8r6f-assembly1_I  TM=7.476E-01  e=7.864E-12  Triticum aestivum
  7mq8-assembly1_L8  TM=7.699E-01  e=5.035E-09  Homo sapiens
  6yal-assembly1_K  TM=7.346E-01  e=6.938E-08  Oryctolagus cuniculus
  5xyi-assembly1_I  TM=7.395E-01  e=3.664E-06  Trichomonas vaginalis
  7d5t-assembly1_SJ  TM=6.247E-01  e=2.663E-05  Saccharomyces cerevisiae S288C

Mean predicted aligned error: 13.12 Å